Protein AF-A0A938JBU6-F1 (afdb_monomer_lite)

Sequence (71 aa):
MIQAWRYRQGVEQAEPVDANTLSSALERSRAERCSLLRIDVAAPSAADLDALAATLPLHPLTLDDLRSANQ

Foldseek 3Di:
DKWKWKDFPPDPDTDTDDPVCLLVVVVVQVVHPGMDMDMDDDLDDLVNLVSCVVRDVDDPVVSVVVVVVSD

Radius of gyration: 13.09 Å; chains: 1; bounding box: 25×26×33 Å

Secondary structure (DSSP, 8-state):
-EEEEEEETT-SSPEEE-GGGHHHHHHHHHHSTTEEEEEEESS--HHHHHHHHHHS---HHHHHHHHHHT-

pLDDT: mean 84.96, std 4.56, range [67.5, 92.69]

Structure (mmCIF, N/CA/C/O backbone):
data_AF-A0A938JBU6-F1
#
_entry.id   AF-A0A938JBU6-F1
#
loop_
_atom_site.group_PDB
_atom_site.id
_atom_site.type_symbol
_atom_site.label_atom_id
_atom_site.label_alt_id
_atom_site.label_comp_id
_atom_site.label_asym_id
_atom_site.label_entity_id
_atom_site.label_seq_id
_atom_site.pdbx_PDB_ins_code
_atom_site.Cartn_x
_atom_site.Cartn_y
_atom_site.Cartn_z
_atom_site.occupancy
_atom_site.B_iso_or_equiv
_atom_site.auth_seq_id
_atom_site.auth_comp_id
_atom_site.auth_asym_id
_atom_site.auth_atom_id
_atom_site.pdbx_PDB_model_num
ATOM 1 N N . MET A 1 1 ? 10.957 5.856 -4.889 1.00 79.06 1 MET A N 1
ATOM 2 C CA . MET A 1 1 ? 10.954 6.186 -3.433 1.00 79.06 1 MET A CA 1
ATOM 3 C C . MET A 1 1 ? 9.577 5.857 -2.871 1.00 79.06 1 MET A C 1
ATOM 5 O O . MET A 1 1 ? 8.595 6.288 -3.467 1.00 79.06 1 MET A O 1
ATOM 9 N N . ILE A 1 2 ? 9.503 5.093 -1.775 1.00 83.12 2 ILE A N 1
ATOM 10 C CA . ILE A 1 2 ? 8.241 4.661 -1.145 1.00 83.12 2 ILE A CA 1
ATOM 11 C C . ILE A 1 2 ? 7.932 5.560 0.060 1.00 83.12 2 ILE A C 1
ATOM 13 O O . ILE A 1 2 ? 8.801 5.784 0.902 1.00 83.12 2 ILE A O 1
ATOM 17 N N . GLN A 1 3 ? 6.700 6.057 0.152 1.00 87.00 3 GLN A N 1
ATOM 18 C CA . GLN A 1 3 ? 6.166 6.801 1.294 1.00 87.00 3 GLN A CA 1
ATOM 19 C C . GLN A 1 3 ? 4.868 6.144 1.766 1.00 87.00 3 GLN A C 1
ATOM 21 O O . GLN A 1 3 ? 4.097 5.643 0.951 1.00 87.00 3 GLN A O 1
ATOM 26 N N . ALA A 1 4 ? 4.605 6.135 3.071 1.00 89.94 4 ALA A N 1
ATOM 27 C CA . ALA A 1 4 ? 3.388 5.533 3.596 1.00 89.94 4 ALA A CA 1
ATOM 28 C C . ALA A 1 4 ? 2.814 6.292 4.788 1.00 89.94 4 ALA A C 1
ATOM 30 O O . ALA A 1 4 ? 3.546 6.871 5.591 1.00 89.94 4 ALA A O 1
ATOM 31 N N . TRP A 1 5 ? 1.487 6.263 4.901 1.00 92.69 5 TRP A N 1
ATOM 32 C CA . TRP A 1 5 ? 0.734 6.912 5.967 1.00 92.69 5 TRP A CA 1
ATOM 33 C C . TRP A 1 5 ? -0.425 6.053 6.426 1.00 92.69 5 TRP A C 1
ATOM 35 O O . TRP A 1 5 ? -1.143 5.451 5.624 1.00 92.69 5 TRP A O 1
ATOM 45 N N . ARG A 1 6 ? -0.649 6.060 7.731 1.00 90.25 6 ARG A N 1
ATOM 46 C CA . ARG A 1 6 ? -1.753 5.373 8.373 1.00 90.25 6 ARG A CA 1
ATOM 47 C C . ARG A 1 6 ? -2.776 6.377 8.883 1.00 90.25 6 ARG A C 1
ATOM 49 O O . ARG A 1 6 ? -2.442 7.333 9.572 1.00 90.25 6 ARG A O 1
ATOM 56 N N . TYR A 1 7 ? -4.034 6.118 8.578 1.00 90.81 7 TYR A N 1
ATOM 57 C CA . TYR A 1 7 ? -5.181 6.912 8.984 1.00 90.81 7 TYR A CA 1
ATOM 58 C C . TYR A 1 7 ? -6.042 6.068 9.913 1.00 90.81 7 TYR A C 1
ATOM 60 O O . TYR A 1 7 ? -6.274 4.885 9.653 1.00 90.81 7 TYR A O 1
ATOM 68 N N . ARG A 1 8 ? -6.528 6.665 10.998 1.00 87.81 8 ARG A N 1
ATOM 69 C CA . ARG A 1 8 ? -7.432 6.017 11.953 1.00 87.81 8 ARG A CA 1
ATOM 70 C C . ARG A 1 8 ? -8.716 6.826 12.042 1.00 87.81 8 ARG A C 1
ATOM 72 O O . ARG A 1 8 ? -8.677 8.053 12.026 1.00 87.81 8 ARG A O 1
ATOM 79 N N . GLN A 1 9 ? -9.860 6.153 12.123 1.00 82.31 9 GLN A N 1
ATOM 80 C CA . GLN A 1 9 ? -11.139 6.842 12.287 1.00 82.31 9 GLN A CA 1
ATOM 81 C C . GLN A 1 9 ? -11.121 7.682 13.574 1.00 82.31 9 GLN A C 1
ATOM 83 O O . GLN A 1 9 ? -10.774 7.181 14.641 1.00 82.31 9 GLN A O 1
ATOM 88 N N . GLY A 1 10 ? -11.486 8.961 13.461 1.00 82.62 10 GLY A N 1
ATOM 89 C CA . GLY A 1 10 ? -11.461 9.909 14.579 1.00 82.62 10 GLY A CA 1
ATOM 90 C C . GLY A 1 10 ? -10.109 10.591 14.817 1.00 82.62 10 GLY A C 1
ATOM 91 O O . GLY A 1 10 ? -10.005 11.385 15.747 1.00 82.62 10 GLY A O 1
ATOM 92 N N . VAL A 1 11 ? -9.094 10.326 13.987 1.00 82.25 11 VAL A N 1
ATOM 93 C CA . VAL A 1 11 ? -7.806 11.032 14.010 1.00 82.25 11 VAL A CA 1
ATOM 94 C C . VAL A 1 11 ? -7.669 11.841 12.720 1.00 82.25 11 VAL A C 1
ATOM 96 O O . VAL A 1 11 ? -7.642 11.275 11.631 1.00 82.25 11 VAL A O 1
ATOM 99 N N . GLU A 1 12 ? -7.595 13.170 12.834 1.00 81.00 12 GLU A N 1
ATOM 100 C CA . GLU A 1 12 ? -7.481 14.068 11.670 1.00 81.00 12 GLU A CA 1
ATOM 101 C C . GLU A 1 12 ? -6.098 14.021 11.006 1.00 81.00 12 GLU A C 1
ATOM 103 O O . GLU A 1 12 ? -5.968 14.306 9.816 1.00 81.00 12 GLU A O 1
ATOM 108 N N . GLN A 1 13 ? -5.058 13.650 11.757 1.00 84.44 13 GLN A N 1
ATOM 109 C CA . GLN A 1 13 ? -3.691 13.570 11.248 1.00 84.44 13 GLN A CA 1
ATOM 110 C C . GLN A 1 13 ? -3.300 12.138 10.892 1.00 84.44 13 GLN A C 1
ATOM 112 O O . GLN A 1 13 ? -3.511 11.199 11.658 1.00 84.44 13 GLN A O 1
ATOM 117 N N . ALA A 1 14 ? -2.682 11.992 9.725 1.00 88.19 14 ALA A N 1
ATOM 118 C CA . ALA A 1 14 ? -2.111 10.731 9.290 1.00 88.19 14 ALA A CA 1
ATOM 119 C C . ALA A 1 14 ? -0.775 10.478 9.997 1.00 88.19 14 ALA A C 1
ATOM 121 O O . ALA A 1 14 ? 0.080 11.362 10.063 1.00 88.19 14 ALA A O 1
ATOM 122 N N . GLU A 1 15 ? -0.567 9.258 10.470 1.00 89.75 15 GLU A N 1
ATOM 123 C CA . GLU A 1 15 ? 0.702 8.833 11.054 1.00 89.75 15 GLU A CA 1
ATOM 124 C C . GLU A 1 15 ? 1.647 8.379 9.937 1.00 89.75 15 GLU A C 1
ATOM 126 O O . GLU A 1 15 ? 1.297 7.452 9.200 1.00 89.75 15 GLU A O 1
ATOM 131 N N . PRO A 1 16 ? 2.830 8.998 9.772 1.00 90.94 16 PRO A N 1
ATOM 132 C CA . PRO A 1 16 ? 3.807 8.522 8.802 1.00 90.94 16 PRO A CA 1
ATOM 133 C C . PRO A 1 16 ? 4.304 7.125 9.193 1.00 90.94 16 PRO A C 1
ATOM 135 O O . PRO A 1 16 ? 4.542 6.836 10.367 1.00 90.94 16 PRO A O 1
ATOM 138 N N . VAL A 1 17 ? 4.470 6.260 8.196 1.00 89.75 17 VAL A N 1
ATOM 139 C CA . VAL A 1 17 ? 4.960 4.888 8.350 1.00 89.75 17 VAL A CA 1
ATOM 140 C C . VAL A 1 17 ? 6.321 4.773 7.676 1.00 8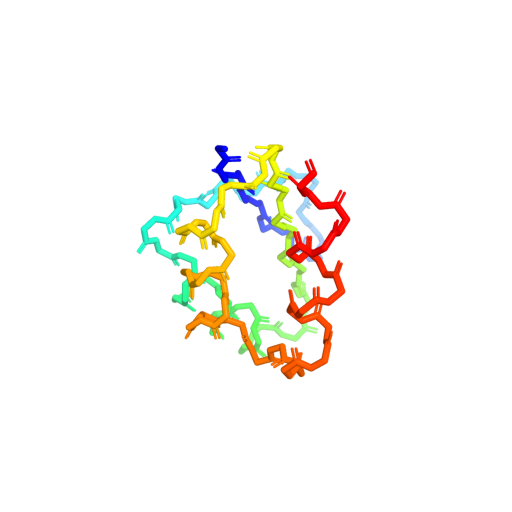9.75 17 VAL A C 1
ATOM 142 O O . VAL A 1 17 ? 6.482 5.134 6.511 1.00 89.75 17 VAL A O 1
ATOM 145 N N . ASP A 1 18 ? 7.300 4.245 8.410 1.00 87.69 18 ASP A N 1
ATOM 146 C CA . ASP A 1 18 ? 8.627 3.964 7.868 1.00 87.69 18 ASP A CA 1
ATOM 147 C C . ASP A 1 18 ? 8.554 2.815 6.853 1.00 87.69 18 ASP A C 1
ATOM 149 O O . ASP A 1 18 ? 7.935 1.780 7.127 1.00 87.69 18 ASP A O 1
ATOM 153 N N . ALA A 1 19 ? 9.214 2.979 5.703 1.00 80.81 19 ALA A N 1
ATOM 154 C CA . ALA A 1 19 ? 9.211 2.001 4.618 1.00 80.81 19 ALA A CA 1
ATOM 155 C C . ALA A 1 19 ? 9.689 0.604 5.067 1.00 80.81 19 ALA A C 1
ATOM 157 O O . ALA A 1 19 ? 9.148 -0.404 4.615 1.00 80.81 19 ALA A O 1
ATOM 158 N N . ASN A 1 20 ? 10.624 0.525 6.020 1.00 84.12 20 ASN A N 1
ATOM 159 C CA . ASN A 1 20 ? 11.135 -0.742 6.555 1.00 84.12 20 ASN A CA 1
ATOM 160 C C . ASN A 1 20 ? 10.133 -1.451 7.482 1.00 84.12 20 ASN A C 1
ATOM 162 O O . ASN A 1 20 ? 10.325 -2.612 7.833 1.00 84.12 20 ASN A O 1
ATOM 166 N N . THR A 1 21 ? 9.061 -0.766 7.894 1.00 87.44 21 THR A N 1
ATOM 167 C CA . THR A 1 21 ? 8.038 -1.283 8.822 1.00 87.44 21 THR A CA 1
ATOM 168 C C . THR A 1 21 ? 6.671 -1.494 8.166 1.00 87.44 21 THR A C 1
ATOM 170 O O . THR A 1 21 ? 5.690 -1.780 8.856 1.00 87.44 21 THR A O 1
ATOM 173 N N . LEU A 1 22 ? 6.594 -1.399 6.833 1.00 86.75 22 LEU A N 1
ATOM 174 C CA . LEU A 1 22 ? 5.352 -1.507 6.060 1.00 86.75 22 LEU A CA 1
ATOM 175 C C . LEU A 1 22 ? 4.564 -2.791 6.333 1.00 86.75 22 LEU A C 1
ATOM 177 O O . LEU A 1 22 ? 3.34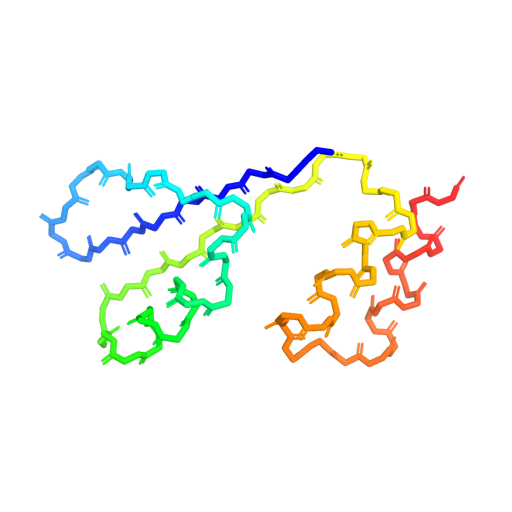8 -2.726 6.501 1.00 86.75 22 LEU A O 1
ATOM 181 N N . SER A 1 23 ? 5.244 -3.937 6.424 1.00 85.38 23 SER A N 1
ATOM 182 C CA . SER A 1 23 ? 4.597 -5.225 6.709 1.00 85.38 23 SER A CA 1
ATOM 183 C C . SER A 1 23 ? 3.874 -5.205 8.061 1.00 85.38 23 SER A C 1
ATOM 185 O O . SER A 1 23 ? 2.665 -5.426 8.139 1.00 85.38 23 SER A O 1
ATOM 187 N N . SER A 1 24 ? 4.571 -4.794 9.125 1.00 88.25 24 SER A N 1
ATOM 188 C CA . SER A 1 24 ? 3.978 -4.676 10.462 1.00 88.25 24 SER A CA 1
ATOM 189 C C . SER A 1 24 ? 2.883 -3.605 10.533 1.00 88.25 24 SER A C 1
ATOM 191 O O . SER A 1 24 ? 1.900 -3.766 11.260 1.00 88.25 24 SER A O 1
ATOM 193 N N . ALA A 1 25 ? 3.018 -2.505 9.785 1.00 87.56 25 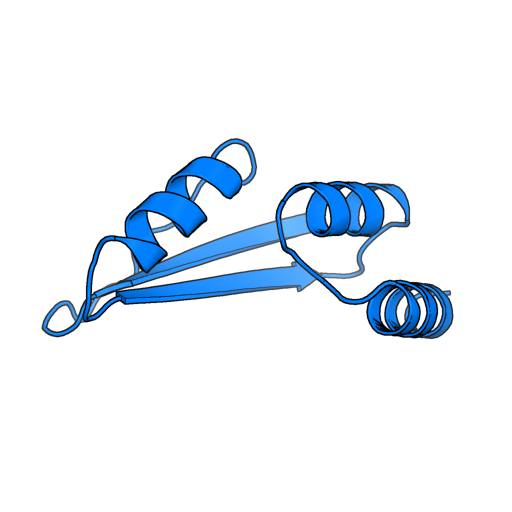ALA A N 1
ATOM 194 C CA . ALA A 1 25 ? 1.992 -1.466 9.701 1.00 87.56 25 ALA A CA 1
ATOM 195 C C . ALA A 1 25 ? 0.722 -1.960 8.987 1.00 87.56 25 ALA A C 1
ATOM 197 O O . ALA A 1 25 ? -0.391 -1.608 9.395 1.00 87.56 25 ALA A O 1
ATOM 198 N N . LEU A 1 26 ? 0.870 -2.802 7.962 1.00 87.81 26 LEU A N 1
ATOM 199 C CA . LEU A 1 26 ? -0.236 -3.451 7.264 1.00 87.81 26 LEU A CA 1
ATOM 200 C C . LEU A 1 26 ? -0.967 -4.435 8.181 1.00 87.81 26 LEU A C 1
ATOM 202 O O . LEU A 1 26 ? -2.192 -4.375 8.279 1.00 87.81 26 LEU A O 1
ATOM 206 N N . GLU A 1 27 ? -0.236 -5.302 8.883 1.00 88.31 27 GLU A N 1
ATOM 207 C CA . GLU A 1 27 ? -0.810 -6.248 9.849 1.00 88.31 27 GLU A CA 1
ATOM 208 C C . GLU A 1 27 ? -1.593 -5.527 10.946 1.00 88.31 27 GLU A C 1
ATOM 210 O O . GLU A 1 27 ? -2.747 -5.863 11.221 1.00 88.31 27 GLU A O 1
ATOM 215 N N . ARG A 1 28 ? -1.004 -4.472 11.517 1.00 87.12 28 ARG A N 1
ATOM 216 C CA . ARG A 1 28 ? -1.667 -3.640 12.524 1.00 87.12 28 ARG A CA 1
ATOM 217 C C . ARG A 1 28 ? -2.924 -2.977 11.970 1.00 87.12 28 ARG A C 1
ATOM 219 O O . ARG A 1 28 ? -3.953 -2.959 12.638 1.00 87.12 28 ARG A O 1
ATOM 226 N N . SER A 1 29 ? -2.863 -2.481 10.734 1.00 87.44 29 SER A N 1
ATOM 227 C CA . SER A 1 29 ? -4.022 -1.858 10.095 1.00 87.44 29 SER A CA 1
ATOM 228 C C . SER A 1 29 ? -5.146 -2.854 9.804 1.00 87.44 29 SER A C 1
ATOM 230 O O . SER A 1 29 ? -6.313 -2.499 9.912 1.00 87.44 29 SER A O 1
ATOM 232 N N . ARG A 1 30 ? -4.820 -4.116 9.502 1.00 86.25 30 ARG A N 1
ATOM 233 C CA . ARG A 1 30 ? -5.812 -5.196 9.359 1.00 86.25 30 ARG A CA 1
ATOM 234 C C . ARG A 1 30 ? -6.441 -5.594 10.691 1.00 86.25 30 ARG A C 1
ATOM 236 O O . ARG A 1 30 ? -7.632 -5.890 10.733 1.00 86.25 30 ARG A O 1
ATOM 243 N N . ALA A 1 31 ? -5.648 -5.619 11.760 1.00 88.12 31 ALA A N 1
ATOM 244 C CA . ALA A 1 31 ? -6.139 -5.927 13.099 1.00 88.12 31 ALA A CA 1
ATOM 245 C C . ALA A 1 31 ? -7.078 -4.829 13.637 1.00 88.12 31 ALA A C 1
ATOM 247 O O . ALA A 1 31 ? -8.021 -5.119 14.375 1.00 88.12 31 ALA A O 1
ATOM 248 N N . GLU A 1 32 ? -6.859 -3.570 13.251 1.00 87.25 32 GLU A N 1
ATOM 249 C CA . GLU A 1 32 ? -7.680 -2.435 13.670 1.00 87.25 32 GLU A CA 1
ATOM 250 C C . GLU A 1 32 ? -8.845 -2.166 12.694 1.00 87.25 32 GLU A C 1
ATOM 252 O O . GLU A 1 32 ? -8.654 -1.694 11.575 1.00 87.25 32 GLU A O 1
ATOM 257 N N . ARG A 1 33 ? -10.088 -2.390 13.150 1.00 72.31 33 ARG A N 1
ATOM 258 C CA . ARG A 1 33 ? -11.325 -2.379 12.328 1.00 72.31 33 ARG A CA 1
ATOM 259 C C . ARG A 1 33 ? -11.700 -1.038 11.667 1.00 72.31 33 ARG A C 1
ATOM 261 O O . ARG A 1 33 ? -12.634 -1.016 10.875 1.00 72.31 33 ARG A O 1
ATOM 268 N N . CYS A 1 34 ? -10.985 0.050 11.952 1.00 75.75 34 CYS A N 1
ATOM 269 C CA . CYS A 1 34 ? -11.258 1.389 11.419 1.00 75.75 34 CYS A CA 1
ATOM 270 C C . CYS A 1 34 ? -9.961 2.129 11.054 1.00 75.75 34 CYS A C 1
ATOM 272 O O . CYS A 1 34 ? -9.751 3.275 11.465 1.00 75.75 34 CYS A O 1
ATOM 274 N N . SER A 1 35 ? -9.063 1.464 10.324 1.00 85.38 35 SER A N 1
ATOM 275 C CA . SER A 1 35 ? -7.817 2.080 9.869 1.00 85.38 35 SER A CA 1
ATOM 276 C C . SER A 1 35 ? -7.556 1.870 8.379 1.00 85.38 35 SER A C 1
ATOM 278 O O . SER A 1 35 ? -7.977 0.873 7.797 1.00 85.38 35 SER A O 1
ATOM 280 N N . LEU A 1 36 ? -6.884 2.840 7.762 1.00 88.12 36 LEU A N 1
ATOM 281 C CA . LEU A 1 36 ? -6.502 2.848 6.352 1.00 88.12 36 LEU A CA 1
ATOM 282 C C . LEU A 1 36 ? -4.993 3.066 6.254 1.00 88.12 36 LEU A C 1
ATOM 284 O O . LEU A 1 36 ? -4.449 3.933 6.931 1.00 88.12 36 LEU A O 1
ATOM 288 N N . LEU A 1 37 ? -4.317 2.291 5.409 1.00 88.94 37 LEU A N 1
ATOM 289 C CA . LEU A 1 37 ? -2.896 2.456 5.106 1.00 88.94 37 LEU A CA 1
ATOM 290 C C . LEU A 1 37 ? -2.767 2.893 3.644 1.00 88.94 37 LEU A C 1
ATOM 292 O O . LEU A 1 37 ? -3.148 2.145 2.746 1.00 88.94 37 LEU A O 1
ATOM 296 N N . ARG A 1 38 ? -2.250 4.102 3.413 1.00 89.31 38 ARG A N 1
ATOM 297 C CA . ARG A 1 38 ? -1.897 4.607 2.082 1.00 89.31 38 ARG A CA 1
ATOM 298 C C . ARG A 1 38 ? -0.405 4.397 1.861 1.00 89.31 38 ARG A C 1
ATOM 300 O O . ARG A 1 38 ? 0.386 4.758 2.728 1.00 89.31 38 ARG A O 1
ATOM 307 N N . ILE A 1 39 ? -0.035 3.839 0.715 1.00 88.44 39 ILE A N 1
ATOM 308 C CA . ILE A 1 39 ? 1.358 3.661 0.298 1.00 88.44 39 ILE A CA 1
ATOM 309 C C . ILE A 1 39 ? 1.489 4.326 -1.068 1.00 88.44 39 ILE A C 1
ATOM 311 O O . ILE A 1 39 ? 0.872 3.875 -2.030 1.00 88.44 39 ILE A O 1
ATOM 315 N N . ASP A 1 40 ? 2.274 5.395 -1.134 1.00 88.50 40 ASP A N 1
ATOM 316 C CA . ASP A 1 40 ? 2.571 6.116 -2.364 1.00 88.50 40 ASP A CA 1
ATOM 317 C C . ASP A 1 40 ? 3.981 5.747 -2.822 1.00 88.50 40 ASP A C 1
ATOM 319 O O . ASP A 1 40 ? 4.947 5.812 -2.056 1.00 88.50 40 ASP A O 1
ATOM 323 N N . VAL A 1 41 ? 4.112 5.358 -4.088 1.00 85.69 41 VAL A N 1
ATOM 324 C CA . VAL A 1 41 ? 5.396 4.960 -4.665 1.00 85.69 41 VAL A CA 1
ATOM 325 C C . VAL A 1 41 ? 5.650 5.787 -5.910 1.00 85.69 41 VAL A C 1
ATOM 327 O O . VAL A 1 41 ? 4.986 5.624 -6.929 1.00 85.69 41 VAL A O 1
ATOM 330 N N . ALA A 1 42 ? 6.607 6.707 -5.811 1.00 85.38 42 ALA A N 1
ATOM 331 C CA . ALA A 1 42 ? 6.988 7.570 -6.920 1.00 85.38 42 ALA A CA 1
ATOM 332 C C . ALA A 1 42 ? 8.055 6.881 -7.774 1.00 85.38 42 ALA A C 1
ATOM 334 O O . ALA A 1 42 ? 9.109 6.520 -7.233 1.00 85.38 42 ALA A O 1
ATOM 335 N N . ALA A 1 43 ? 7.768 6.743 -9.076 1.00 83.75 43 ALA A N 1
ATOM 336 C CA . ALA A 1 43 ? 8.623 6.101 -10.079 1.00 83.75 43 ALA A CA 1
ATOM 337 C C . ALA A 1 43 ? 9.239 4.786 -9.551 1.00 83.75 43 ALA A C 1
ATOM 339 O O . ALA A 1 43 ? 10.450 4.732 -9.313 1.00 83.75 43 ALA A O 1
ATOM 340 N N . PRO A 1 44 ? 8.407 3.768 -9.249 1.00 84.12 44 PRO A N 1
ATOM 341 C CA . PRO A 1 44 ? 8.878 2.517 -8.669 1.00 84.12 44 PRO A CA 1
ATOM 342 C C . PRO A 1 44 ? 9.916 1.849 -9.572 1.00 84.12 44 PRO A C 1
ATOM 344 O O . PRO A 1 44 ? 9.668 1.598 -10.750 1.00 84.12 44 PRO A O 1
ATOM 347 N N . SER A 1 45 ? 11.068 1.513 -8.997 1.00 85.69 45 SER A N 1
ATOM 348 C CA . SER A 1 45 ? 12.016 0.606 -9.642 1.00 85.69 45 SER A CA 1
ATOM 349 C C . SER A 1 45 ? 11.497 -0.836 -9.599 1.00 85.69 45 SER A C 1
ATOM 351 O O . SER A 1 45 ? 10.618 -1.171 -8.802 1.00 85.69 45 SER A O 1
ATOM 353 N N . ALA A 1 46 ? 12.080 -1.731 -10.403 1.00 84.00 46 ALA A N 1
ATOM 354 C CA . ALA A 1 46 ? 11.765 -3.160 -10.324 1.00 84.00 46 ALA A CA 1
ATOM 355 C C . ALA A 1 46 ? 11.965 -3.723 -8.901 1.00 84.00 46 ALA A C 1
ATOM 357 O O . ALA A 1 46 ? 11.129 -4.480 -8.418 1.00 84.00 46 ALA A O 1
ATOM 358 N N . ALA A 1 47 ? 13.011 -3.273 -8.197 1.00 83.62 47 ALA A N 1
ATOM 359 C CA . ALA A 1 47 ? 13.276 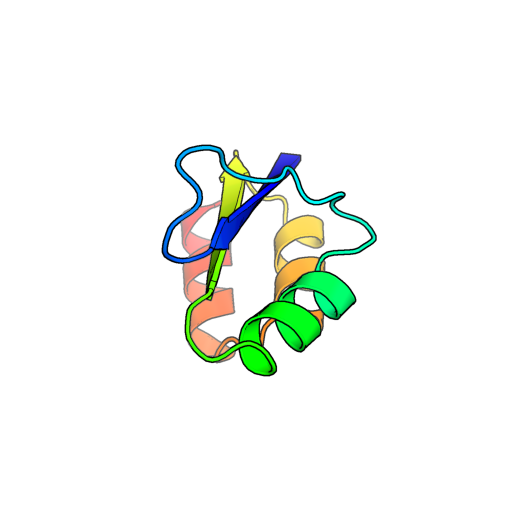-3.663 -6.813 1.00 83.62 47 ALA A CA 1
ATOM 360 C C . ALA A 1 47 ? 12.196 -3.159 -5.836 1.00 83.62 47 ALA A C 1
ATOM 362 O O . ALA A 1 47 ? 11.823 -3.881 -4.912 1.00 83.62 47 ALA A O 1
ATOM 363 N N . ASP A 1 48 ? 11.662 -1.950 -6.050 1.00 84.00 48 ASP A N 1
ATOM 364 C CA . ASP A 1 48 ? 10.550 -1.424 -5.245 1.00 84.00 48 ASP A CA 1
ATOM 365 C C . ASP A 1 48 ? 9.277 -2.260 -5.457 1.00 84.00 48 ASP A C 1
ATOM 367 O O . ASP A 1 48 ? 8.580 -2.582 -4.495 1.00 84.00 48 ASP A O 1
ATOM 371 N N . LEU A 1 49 ? 8.983 -2.647 -6.704 1.00 84.50 49 LEU A N 1
ATOM 372 C CA . LEU A 1 49 ? 7.832 -3.496 -7.029 1.00 84.50 49 LEU A CA 1
ATOM 373 C C . LEU A 1 49 ? 7.962 -4.888 -6.403 1.00 84.50 49 LEU A C 1
ATOM 375 O O . LEU A 1 49 ? 6.987 -5.395 -5.851 1.00 84.50 49 LEU A O 1
ATOM 379 N N . ASP A 1 50 ? 9.157 -5.478 -6.415 1.00 83.75 50 ASP A N 1
ATOM 380 C CA . ASP A 1 50 ? 9.416 -6.772 -5.775 1.00 83.75 50 ASP A CA 1
ATOM 381 C C . ASP A 1 50 ? 9.248 -6.699 -4.249 1.00 83.75 50 ASP A C 1
ATOM 383 O O . ASP A 1 50 ? 8.622 -7.573 -3.644 1.00 83.75 50 ASP A O 1
ATOM 387 N N . ALA A 1 51 ? 9.733 -5.625 -3.619 1.00 80.94 51 ALA A N 1
ATOM 388 C CA . ALA A 1 51 ? 9.543 -5.391 -2.188 1.00 80.94 51 ALA A CA 1
ATOM 389 C C . ALA A 1 51 ? 8.056 -5.215 -1.820 1.00 80.94 51 ALA A C 1
ATOM 391 O O . ALA A 1 51 ? 7.592 -5.737 -0.799 1.00 80.94 51 ALA A O 1
ATOM 392 N N . LEU A 1 52 ? 7.283 -4.526 -2.667 1.00 82.19 52 LEU A N 1
ATOM 393 C CA . LEU A 1 52 ? 5.833 -4.392 -2.507 1.00 82.19 52 LEU A CA 1
ATOM 394 C C . LEU A 1 52 ? 5.119 -5.732 -2.689 1.00 82.19 52 LEU A C 1
ATOM 396 O O . LEU A 1 52 ? 4.239 -6.038 -1.891 1.00 82.19 52 LEU A O 1
ATOM 400 N N . ALA A 1 53 ? 5.513 -6.544 -3.672 1.00 84.81 53 ALA A N 1
ATOM 401 C CA . ALA A 1 53 ? 4.951 -7.876 -3.907 1.00 84.81 53 ALA A CA 1
ATOM 402 C C . ALA A 1 53 ? 5.190 -8.832 -2.731 1.00 84.81 53 ALA A C 1
ATOM 404 O O . ALA A 1 53 ? 4.338 -9.657 -2.413 1.00 84.81 53 ALA A O 1
ATOM 405 N N . ALA A 1 54 ? 6.343 -8.712 -2.069 1.00 82.50 54 ALA A N 1
ATOM 406 C CA . ALA A 1 54 ? 6.656 -9.493 -0.876 1.00 82.50 54 ALA A CA 1
ATOM 407 C C . ALA A 1 54 ? 5.824 -9.066 0.347 1.00 82.50 54 ALA A C 1
ATOM 409 O O . ALA A 1 54 ? 5.583 -9.871 1.246 1.00 82.50 54 ALA A O 1
ATOM 410 N N . THR A 1 55 ? 5.389 -7.804 0.392 1.00 82.44 55 THR A N 1
ATOM 411 C CA . THR A 1 55 ? 4.708 -7.211 1.555 1.00 82.44 55 THR A CA 1
ATOM 412 C C . THR A 1 55 ? 3.184 -7.221 1.416 1.00 82.44 55 THR A C 1
ATOM 414 O O . THR A 1 55 ? 2.455 -7.407 2.392 1.00 82.44 55 THR A O 1
ATOM 417 N N . LEU A 1 56 ? 2.681 -7.002 0.204 1.00 82.56 56 LEU A N 1
ATOM 418 C CA . LEU A 1 56 ? 1.264 -6.915 -0.116 1.00 82.56 56 LEU A CA 1
ATOM 419 C C . LEU A 1 56 ? 0.860 -8.166 -0.899 1.00 82.56 56 LEU A C 1
ATOM 421 O O . LEU A 1 56 ? 1.551 -8.528 -1.848 1.00 82.56 56 LEU A O 1
ATOM 425 N N . PRO A 1 57 ? -0.279 -8.805 -0.579 1.00 76.25 57 PRO A N 1
ATOM 426 C CA . PRO A 1 57 ? -0.808 -9.898 -1.386 1.00 76.25 57 PRO A CA 1
ATOM 427 C C . PRO A 1 57 ? -1.398 -9.335 -2.688 1.00 76.25 57 PRO A C 1
ATOM 429 O O . PRO A 1 57 ? -2.614 -9.229 -2.844 1.00 76.25 57 PRO A O 1
ATOM 432 N N . LEU A 1 58 ? -0.526 -8.908 -3.597 1.00 82.19 58 LEU A N 1
ATOM 433 C CA . LEU A 1 58 ? -0.880 -8.474 -4.940 1.00 82.19 58 LEU A CA 1
ATOM 434 C C . LEU A 1 58 ? -0.981 -9.699 -5.844 1.00 82.19 58 LEU A C 1
ATOM 436 O O . LEU A 1 58 ? -0.193 -10.640 -5.740 1.00 82.19 58 LEU A O 1
ATOM 440 N N . HIS A 1 59 ? -1.955 -9.687 -6.748 1.00 86.12 59 HIS A N 1
ATOM 441 C CA . HIS A 1 59 ? -2.049 -10.733 -7.754 1.00 86.12 59 HIS A CA 1
ATOM 442 C C . HIS A 1 59 ? -0.860 -10.615 -8.730 1.00 86.12 59 HIS A C 1
ATOM 444 O O . HIS A 1 59 ? -0.557 -9.495 -9.148 1.00 86.12 59 HIS A O 1
ATOM 450 N N . PRO A 1 60 ? -0.214 -11.723 -9.149 1.00 82.44 60 PRO A N 1
ATOM 451 C CA . PRO A 1 60 ? 0.956 -11.673 -10.033 1.00 82.44 60 PRO A CA 1
ATOM 452 C C . PRO A 1 60 ? 0.732 -10.868 -11.321 1.00 82.44 60 PRO A C 1
ATOM 454 O O . PRO A 1 60 ? 1.572 -10.053 -11.680 1.00 82.44 60 PRO A O 1
ATOM 457 N N . LEU A 1 61 ? -0.442 -11.008 -11.953 1.00 88.56 61 LEU A N 1
ATOM 458 C CA . LEU A 1 61 ? -0.802 -10.222 -13.145 1.00 88.56 61 LEU A CA 1
ATOM 459 C C . LEU A 1 61 ? -0.774 -8.708 -12.893 1.00 88.56 61 LEU A C 1
ATOM 461 O O . LEU A 1 61 ? -0.281 -7.956 -13.721 1.00 88.56 61 LEU A O 1
ATOM 465 N N . THR A 1 62 ? -1.239 -8.257 -11.724 1.00 88.69 62 THR A N 1
ATOM 466 C CA . THR A 1 62 ? -1.201 -6.834 -11.360 1.00 88.69 62 THR A CA 1
ATOM 467 C C . THR A 1 62 ? 0.234 -6.334 -11.234 1.00 88.69 62 THR A C 1
ATOM 469 O O . THR A 1 62 ? 0.524 -5.195 -11.583 1.00 88.69 62 THR A O 1
ATOM 472 N N . LEU A 1 63 ? 1.145 -7.177 -10.744 1.00 84.81 63 LEU A N 1
ATOM 473 C CA . LEU A 1 63 ? 2.555 -6.824 -10.638 1.00 84.81 63 LEU A CA 1
ATOM 474 C C . LEU A 1 63 ? 3.202 -6.671 -12.020 1.00 84.81 63 LEU A C 1
ATOM 476 O O . LEU A 1 63 ? 3.961 -5.728 -12.234 1.00 84.81 63 LEU A O 1
ATOM 480 N N . ASP A 1 64 ? 2.885 -7.565 -12.954 1.00 87.06 64 ASP A N 1
ATOM 481 C CA . ASP A 1 64 ? 3.406 -7.511 -14.322 1.00 87.06 64 ASP A CA 1
ATOM 482 C C . ASP A 1 64 ? 2.856 -6.310 -15.103 1.00 87.06 64 ASP A C 1
ATOM 484 O O . ASP A 1 64 ? 3.616 -5.642 -15.813 1.00 87.06 64 ASP A O 1
ATOM 488 N N . ASP A 1 65 ? 1.582 -5.962 -14.900 1.00 89.56 65 ASP A N 1
ATOM 489 C CA . ASP A 1 65 ? 0.989 -4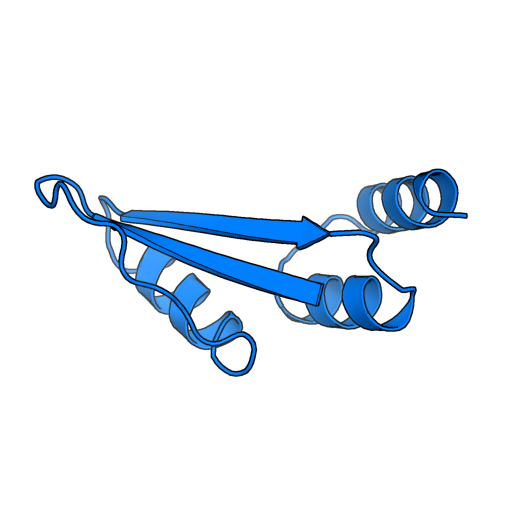.736 -15.442 1.00 89.56 65 ASP A CA 1
ATOM 490 C C . ASP A 1 65 ? 1.707 -3.489 -14.898 1.00 89.56 65 ASP A C 1
ATOM 492 O O . ASP A 1 65 ? 2.097 -2.603 -15.661 1.00 89.56 65 ASP A O 1
ATOM 496 N N . LEU A 1 66 ? 1.953 -3.433 -13.581 1.00 86.38 66 LEU A N 1
ATOM 497 C CA . LEU A 1 66 ? 2.670 -2.325 -12.941 1.00 86.38 66 LEU A CA 1
ATOM 498 C C . LEU A 1 66 ? 4.120 -2.214 -13.426 1.00 86.38 66 LEU A C 1
ATOM 500 O O . LEU A 1 66 ? 4.598 -1.102 -13.649 1.00 86.38 66 LEU A O 1
ATOM 504 N N . ARG A 1 67 ? 4.820 -3.341 -13.606 1.00 85.06 67 ARG A N 1
ATOM 505 C CA . ARG A 1 67 ? 6.182 -3.367 -14.162 1.00 85.06 67 ARG A CA 1
ATOM 506 C C . ARG A 1 67 ? 6.209 -2.872 -15.601 1.00 85.06 67 ARG A C 1
ATOM 508 O O . ARG A 1 67 ? 7.112 -2.123 -15.951 1.00 85.06 67 ARG A O 1
ATOM 515 N N . SER A 1 68 ? 5.243 -3.283 -16.417 1.00 86.00 68 SER A N 1
ATOM 516 C CA . SER A 1 68 ? 5.158 -2.875 -17.824 1.00 86.00 68 SER A CA 1
ATOM 517 C C . SER A 1 68 ? 4.827 -1.389 -17.964 1.00 86.00 68 SER A C 1
ATOM 519 O O . SER A 1 68 ? 5.377 -0.725 -18.830 1.00 86.00 68 SER A O 1
ATOM 521 N N . ALA A 1 69 ? 3.970 -0.851 -17.091 1.00 82.38 69 ALA A N 1
ATOM 522 C CA . ALA A 1 69 ? 3.589 0.562 -17.093 1.00 82.38 69 ALA A CA 1
ATOM 523 C C . ALA A 1 69 ? 4.671 1.517 -16.545 1.00 82.38 69 ALA A C 1
ATOM 525 O O . ALA A 1 69 ? 4.544 2.728 -16.713 1.00 82.38 69 ALA A O 1
ATOM 526 N N . ASN A 1 70 ? 5.695 0.994 -15.859 1.00 69.94 70 ASN A N 1
ATOM 527 C CA . ASN A 1 70 ? 6.814 1.767 -15.298 1.00 69.94 70 ASN A CA 1
ATOM 528 C C . ASN A 1 70 ? 8.142 1.577 -16.062 1.00 69.94 70 ASN A C 1
ATOM 530 O O . ASN A 1 70 ? 9.165 2.102 -15.618 1.00 69.94 70 ASN A O 1
ATOM 534 N N . GLN A 1 71 ? 8.135 0.831 -17.175 1.00 67.50 71 GLN A N 1
ATOM 535 C CA . GLN A 1 71 ? 9.220 0.791 -18.168 1.00 67.50 71 GLN A CA 1
ATOM 5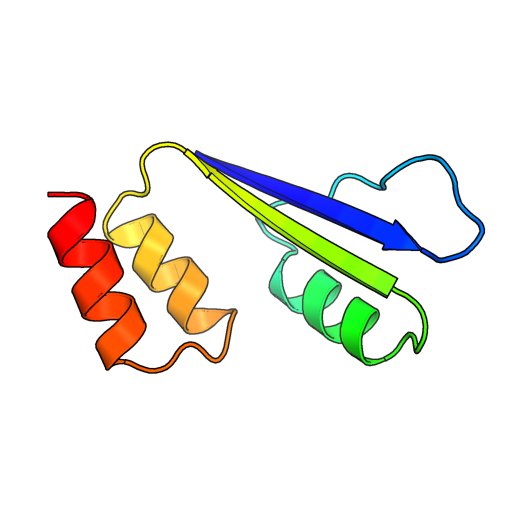36 C C . GLN A 1 71 ? 9.011 1.877 -19.225 1.00 67.50 71 GLN A C 1
ATOM 538 O O . GLN A 1 71 ? 10.033 2.454 -19.659 1.00 67.50 71 GLN A O 1
#